Protein AF-A4X4E1-F1 (afdb_monomer)

Foldseek 3Di:
DDDDDDDPPPPPDPPCQQPQQFKKKKWKFFDDPDDPPDDCVVPNTDTPDIDMDRHPVVSVVVQVVVCPDPCNVVVGMDIDMDGPGGDDDDD

Solvent-accessible surface area (backbone atoms only — not comparable to full-atom values): 5807 Å² total; per-residue (Å²): 139,85,84,82,83,76,85,82,83,72,84,71,73,77,69,78,64,67,66,66,44,48,29,28,37,35,34,35,29,58,57,72,99,73,79,87,86,74,53,64,86,83,61,57,77,59,70,78,47,78,44,82,24,73,38,67,68,58,33,50,54,52,47,53,57,52,56,70,36,67,54,34,69,69,62,48,27,45,81,45,81,42,79,73,46,58,53,78,71,80,127

Nearest PDB structures (foldseek):
  8aaf-assembly1_a  TM=4.933E-01  e=4.798E+00  Saccharomyces cerevisiae
  5a76-assembly4_G  TM=4.559E-01  e=7.608E+00  Human gammaherpesvirus 8
  4yci-assembly1_B  TM=3.670E-01  e=4.492E+00  Mus musculus
  7df9-assembly1_A  TM=2.880E-01  e=7.123E+00  Bos taurus

Radius of gyration: 23.72 Å; Cα contacts (8 Å, |Δi|>4): 119; chains: 1; bounding box: 74×23×61 Å

Organism: Salinispora tropica (strain ATCC BAA-916 / DSM 44818 / JCM 13857 / NBRC 105044 / CNB-440) (NCBI:txid369723)

Sequence (91 aa):
MRTVQLPHQRHGITEPSPMALTRYLVVLTDVRSHDGGRDERASPERRRQVVGASSREAAERIAGAFMALGMVRAGRQRVKLIAIGRRRIRG

Secondary structure (DSSP, 8-state):
--------------------PEEEEEEEEEPPS--TT--TTTS---EEEEEEESSHHHHHHHHHHHHTSHHHHTTSEEEEEEEEEE-----

Mean predicted aligned error: 12.68 Å

pLDDT: mean 77.3, std 19.08, range [38.88, 97.62]

Structure (mmCIF, N/CA/C/O backbone):
data_AF-A4X4E1-F1
#
_entry.id   AF-A4X4E1-F1
#
loop_
_atom_site.group_PDB
_atom_site.id
_atom_site.type_symbol
_atom_site.label_atom_id
_atom_site.label_alt_id
_atom_site.label_comp_id
_atom_site.label_asym_id
_atom_site.label_entity_id
_atom_site.label_seq_id
_atom_site.pdbx_PDB_ins_code
_atom_site.Cartn_x
_atom_site.Cartn_y
_atom_site.Cartn_z
_atom_site.occupancy
_atom_site.B_iso_or_equiv
_atom_site.auth_seq_id
_atom_site.auth_comp_id
_atom_site.auth_asym_id
_atom_site.auth_atom_id
_atom_site.pdbx_PDB_model_num
ATOM 1 N N . MET A 1 1 ? -58.415 14.318 42.743 1.00 44.28 1 MET A N 1
ATOM 2 C CA . MET A 1 1 ? -57.168 13.522 42.779 1.00 44.28 1 MET A CA 1
ATOM 3 C C . MET A 1 1 ? -56.488 13.649 41.420 1.00 44.28 1 MET A C 1
ATOM 5 O O . MET A 1 1 ? -57.025 13.150 40.445 1.00 44.28 1 MET A O 1
ATOM 9 N N . ARG A 1 2 ? -55.391 14.414 41.326 1.00 38.88 2 ARG A N 1
ATOM 10 C CA . ARG A 1 2 ? -54.578 14.584 40.105 1.00 38.88 2 ARG A CA 1
ATOM 11 C C . ARG A 1 2 ? -53.373 13.652 40.217 1.00 38.88 2 ARG A C 1
ATOM 13 O O . ARG A 1 2 ? -52.571 13.831 41.128 1.00 38.88 2 ARG A O 1
ATOM 20 N N . THR A 1 3 ? -53.246 12.671 39.333 1.00 40.47 3 THR A N 1
ATOM 21 C CA . THR A 1 3 ? -52.045 11.833 39.236 1.00 40.47 3 THR A CA 1
ATOM 22 C C . THR A 1 3 ? -50.974 12.572 38.442 1.00 40.47 3 THR A C 1
ATOM 24 O O . THR A 1 3 ? -51.175 12.941 37.287 1.00 40.47 3 THR A O 1
ATOM 27 N N . VAL A 1 4 ? -49.846 12.824 39.101 1.00 47.59 4 VAL A N 1
ATOM 28 C CA . VAL A 1 4 ? -48.637 13.405 38.517 1.00 47.59 4 VAL A CA 1
ATOM 29 C C . VAL A 1 4 ? -47.962 12.329 37.664 1.00 47.59 4 VAL A C 1
ATOM 31 O O . VAL A 1 4 ? -47.513 11.313 38.189 1.00 47.59 4 VAL A O 1
ATOM 34 N N . GLN A 1 5 ? -47.909 12.537 36.349 1.00 48.09 5 GLN A N 1
ATOM 35 C CA . GLN A 1 5 ? -47.165 11.683 35.424 1.00 48.09 5 GLN A CA 1
ATOM 36 C C . GLN A 1 5 ? -45.681 12.078 35.484 1.00 48.09 5 GLN A C 1
ATOM 38 O O . GLN A 1 5 ? -45.299 13.153 35.023 1.00 48.09 5 GLN A O 1
ATOM 43 N N . LEU A 1 6 ? -44.844 11.227 36.080 1.00 50.31 6 LEU A N 1
ATOM 44 C CA . LEU A 1 6 ? -43.385 11.380 36.068 1.00 50.31 6 LEU A CA 1
ATOM 45 C C . LEU A 1 6 ? -42.827 11.064 34.668 1.00 50.31 6 LEU A C 1
ATOM 47 O O . LEU A 1 6 ? -43.259 10.083 34.056 1.00 50.31 6 LEU A O 1
ATOM 51 N N . PRO A 1 7 ? -41.838 11.816 34.155 1.00 42.12 7 PRO A N 1
ATOM 52 C CA . PRO A 1 7 ? -41.181 11.462 32.906 1.00 42.12 7 PRO A CA 1
ATOM 53 C C . PRO A 1 7 ? -40.326 10.203 33.103 1.00 42.12 7 PRO A C 1
ATOM 55 O O . PRO A 1 7 ? -39.373 10.179 33.882 1.00 42.12 7 PRO A O 1
ATOM 58 N N . HIS A 1 8 ? -40.660 9.139 32.374 1.00 49.81 8 HIS A N 1
ATOM 59 C CA . HIS A 1 8 ? -39.802 7.969 32.226 1.00 49.81 8 HIS A CA 1
ATOM 60 C C . HIS A 1 8 ? -38.571 8.333 31.388 1.00 49.81 8 HIS A C 1
ATOM 62 O O . HIS A 1 8 ? -38.585 8.246 30.162 1.00 49.81 8 HIS A O 1
ATOM 68 N N . GLN A 1 9 ? -37.492 8.712 32.072 1.00 56.22 9 GLN A N 1
ATOM 69 C CA . GLN A 1 9 ? -36.132 8.726 31.535 1.00 56.22 9 GLN A CA 1
ATOM 70 C C . GLN A 1 9 ? -35.727 7.284 31.193 1.00 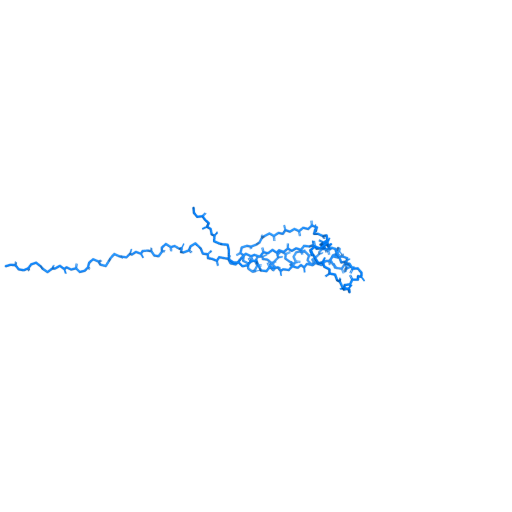56.22 9 GLN A C 1
ATOM 72 O O . GLN A 1 9 ? -35.135 6.574 32.006 1.00 56.22 9 GLN A O 1
ATOM 77 N N . ARG A 1 10 ? -36.088 6.809 29.995 1.00 44.41 10 ARG A N 1
ATOM 78 C CA . ARG A 1 10 ? -35.545 5.556 29.470 1.00 44.41 10 ARG A CA 1
ATOM 79 C C . ARG A 1 10 ? -34.159 5.840 28.918 1.00 44.41 10 ARG A C 1
ATOM 81 O O . ARG A 1 10 ? -33.994 6.402 27.842 1.00 44.41 10 ARG A O 1
ATOM 88 N N . HIS A 1 11 ? -33.194 5.434 29.729 1.00 47.56 11 HIS A N 1
ATOM 89 C CA . HIS A 1 11 ? -31.785 5.241 29.441 1.00 47.56 11 HIS A CA 1
ATOM 90 C C . HIS A 1 11 ? -31.634 4.319 28.215 1.00 47.56 11 HIS A C 1
ATOM 92 O O . HIS A 1 11 ? -31.447 3.109 28.331 1.00 47.56 11 HIS A O 1
ATOM 98 N N . GLY A 1 12 ? -31.813 4.877 27.020 1.00 44.44 12 GLY A N 1
ATOM 99 C CA . GLY A 1 12 ? -31.486 4.214 25.770 1.00 44.44 12 GLY A CA 1
ATOM 100 C C . GLY A 1 12 ? -29.979 4.238 25.624 1.00 44.44 12 GLY A C 1
ATOM 101 O O . GLY A 1 12 ? -29.429 5.206 25.111 1.00 44.44 12 GLY A O 1
ATOM 102 N N . ILE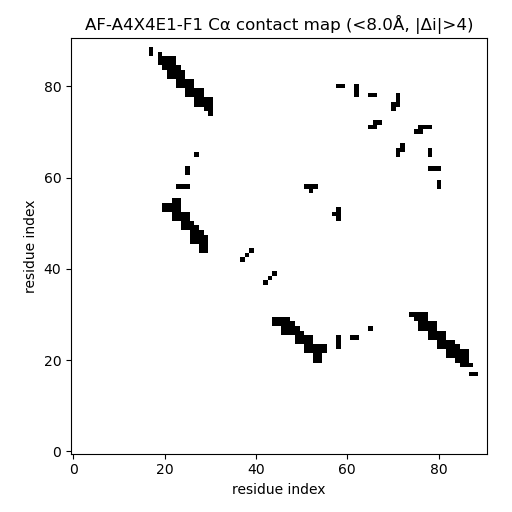 A 1 13 ? -29.329 3.197 26.145 1.00 52.47 13 ILE A N 1
ATOM 103 C CA . ILE A 1 13 ? -28.028 2.717 25.686 1.00 52.47 13 ILE A CA 1
ATOM 104 C C . ILE A 1 13 ? -27.848 3.085 24.214 1.00 52.47 13 ILE A C 1
ATOM 106 O O . ILE A 1 13 ? -28.572 2.594 23.353 1.00 52.47 13 ILE A O 1
ATOM 110 N N . THR A 1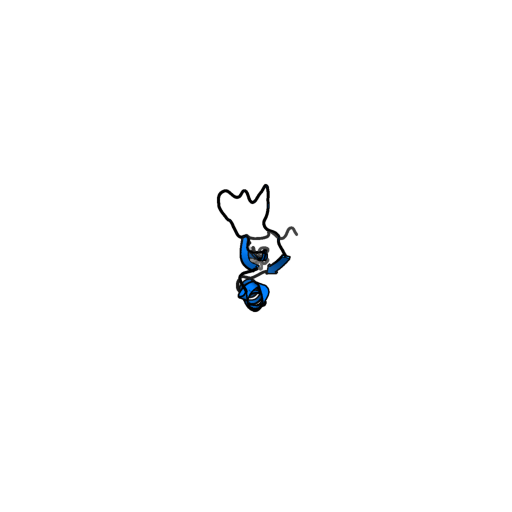 14 ? -26.920 3.998 23.940 1.00 52.66 14 THR A N 1
ATOM 111 C CA . THR A 1 14 ? -26.417 4.240 22.595 1.00 52.66 14 THR A CA 1
ATOM 112 C C . THR A 1 14 ? -25.998 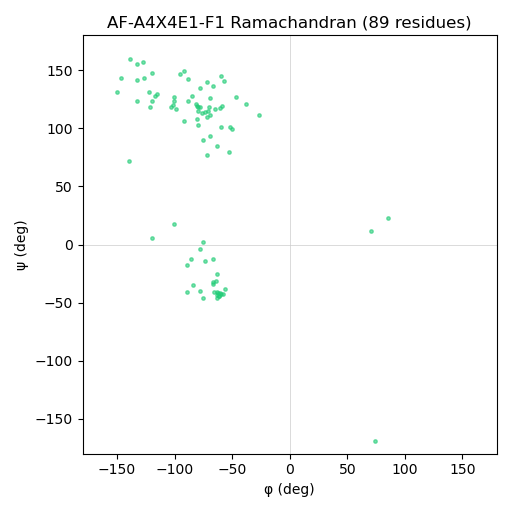2.878 22.058 1.00 52.66 14 THR A C 1
ATOM 114 O O . THR A 1 14 ? -24.943 2.371 22.444 1.00 52.66 14 THR A O 1
ATOM 117 N N . GLU A 1 15 ? -26.826 2.249 21.217 1.00 50.50 15 GLU A N 1
ATOM 118 C CA . GLU A 1 15 ? -26.342 1.184 20.347 1.00 50.50 15 GLU A CA 1
ATOM 119 C C . GLU A 1 15 ? -25.056 1.731 19.734 1.00 50.50 15 GLU A C 1
ATOM 121 O O . GLU A 1 15 ? -25.075 2.873 19.253 1.00 50.50 15 GLU A O 1
ATOM 126 N N . PRO A 1 16 ? -23.917 1.020 19.816 1.00 53.22 16 PRO A N 1
ATOM 127 C CA . PRO A 1 16 ? -22.707 1.506 19.194 1.00 53.22 16 PRO A CA 1
ATOM 128 C C . PRO A 1 16 ? -23.027 1.643 17.710 1.00 53.22 16 PRO A C 1
ATOM 130 O O . PRO A 1 16 ? -23.088 0.645 16.993 1.00 53.22 16 PRO A O 1
ATOM 133 N N . SER A 1 17 ? -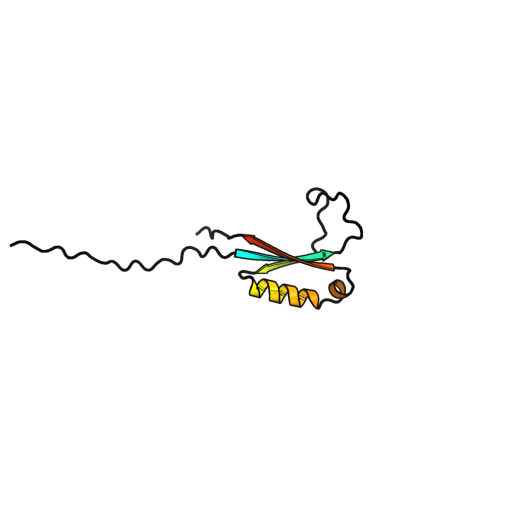23.283 2.886 17.276 1.00 55.34 17 SER A N 1
ATOM 134 C CA . SER A 1 17 ? -23.423 3.279 15.876 1.00 55.34 17 SER A CA 1
ATOM 135 C C . SER A 1 17 ? -22.383 2.475 15.128 1.00 55.34 17 SER A C 1
ATOM 137 O O . SER A 1 17 ? -21.236 2.573 15.569 1.00 55.34 17 SER A O 1
ATOM 139 N N . PRO A 1 18 ? -22.747 1.630 14.135 1.00 59.41 18 PRO A N 1
ATOM 140 C CA . PRO A 1 18 ? -21.849 0.643 13.548 1.00 59.41 18 PRO A CA 1
ATOM 141 C C . PRO A 1 18 ? -20.575 1.374 13.178 1.00 59.41 18 PRO A C 1
ATOM 143 O O . PRO A 1 18 ? -20.567 2.148 12.215 1.00 59.41 18 PRO A O 1
ATOM 146 N N . MET A 1 19 ? -19.574 1.243 14.061 1.00 57.19 19 MET A N 1
ATOM 147 C CA . MET A 1 19 ? -18.564 2.281 14.222 1.00 57.19 19 MET A CA 1
ATOM 148 C C . MET A 1 19 ? -17.934 2.419 12.865 1.00 57.19 19 MET A C 1
ATOM 150 O O . MET A 1 19 ? -17.460 1.436 12.293 1.00 57.19 19 MET A O 1
ATOM 154 N N . ALA A 1 20 ? -18.048 3.615 12.305 1.00 57.69 20 ALA A N 1
ATOM 155 C CA . ALA A 1 20 ? -17.593 3.896 10.970 1.00 57.69 20 ALA A CA 1
ATOM 156 C C . ALA A 1 20 ? -16.059 3.899 11.033 1.00 57.69 20 ALA A C 1
ATOM 158 O O . ALA A 1 20 ? -15.415 4.940 11.148 1.00 57.69 20 ALA A O 1
ATOM 159 N N . LEU A 1 21 ? -15.488 2.696 11.077 1.00 69.00 21 LEU A N 1
ATOM 160 C CA . LEU A 1 21 ? -14.076 2.441 11.243 1.00 69.00 21 LEU A CA 1
ATOM 161 C C . LEU A 1 21 ? -13.453 2.651 9.877 1.00 69.00 21 LEU A C 1
ATOM 163 O O . LEU A 1 21 ? -13.804 1.990 8.892 1.00 69.00 21 LEU A O 1
ATOM 167 N N . THR A 1 22 ? -12.557 3.628 9.819 1.00 72.69 22 THR A N 1
ATOM 168 C CA . THR A 1 22 ? -11.707 3.828 8.657 1.00 72.69 22 THR A CA 1
ATOM 169 C C . THR A 1 22 ? -10.880 2.567 8.471 1.00 72.69 22 THR A C 1
ATOM 171 O O . THR A 1 22 ? -10.098 2.195 9.344 1.00 72.69 22 THR A O 1
ATOM 174 N N . ARG A 1 23 ? -11.073 1.896 7.338 1.00 86.44 23 ARG A N 1
ATOM 175 C CA . ARG A 1 23 ? -10.308 0.707 6.980 1.00 86.44 23 ARG A CA 1
ATOM 176 C C . ARG A 1 23 ? -9.098 1.125 6.155 1.00 86.44 23 ARG A C 1
ATOM 178 O O . ARG A 1 23 ? -9.140 2.102 5.405 1.00 86.44 23 ARG A O 1
ATOM 185 N N . TYR A 1 24 ? -8.031 0.359 6.282 1.00 93.62 24 TYR A N 1
ATOM 186 C CA . TYR A 1 24 ? -6.778 0.577 5.580 1.00 93.62 24 TYR A CA 1
ATOM 187 C C . TYR A 1 24 ? -6.457 -0.635 4.715 1.00 93.62 24 TYR A C 1
ATOM 189 O O . TYR A 1 24 ? -6.790 -1.770 5.070 1.00 93.62 24 TYR A O 1
ATOM 197 N N . LEU A 1 25 ? -5.807 -0.389 3.585 1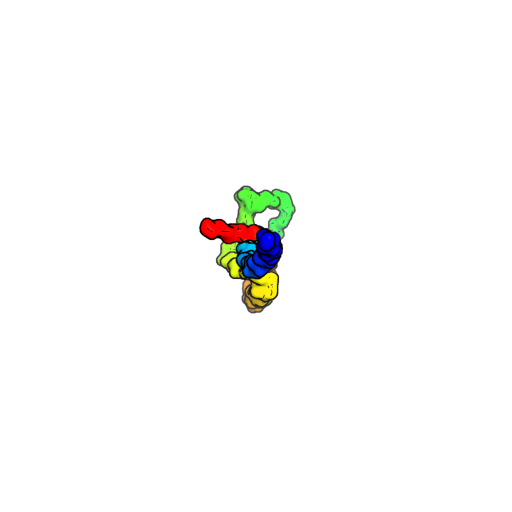.00 94.81 25 LEU A N 1
ATOM 198 C CA . LEU A 1 25 ? -5.141 -1.401 2.781 1.00 94.81 25 LEU A CA 1
ATOM 199 C C . LEU A 1 25 ? -3.647 -1.115 2.790 1.00 94.81 25 LEU A C 1
ATOM 201 O O . LEU A 1 25 ? -3.224 -0.002 2.490 1.00 94.81 25 LEU A O 1
ATOM 205 N N . VAL A 1 26 ? -2.857 -2.133 3.095 1.00 96.06 26 VAL A N 1
ATOM 206 C CA . VAL A 1 26 ? -1.413 -2.116 2.888 1.00 96.06 26 VAL A CA 1
ATOM 207 C C . VAL A 1 26 ? -1.134 -2.938 1.641 1.00 96.06 26 VAL A C 1
ATOM 209 O O . VAL A 1 26 ? -1.478 -4.119 1.576 1.00 96.06 26 VAL A O 1
ATOM 212 N N . VAL A 1 27 ? -0.562 -2.295 0.631 1.00 95.62 27 VAL A N 1
ATOM 213 C CA . VAL A 1 27 ? -0.333 -2.870 -0.693 1.00 95.62 27 VAL A CA 1
ATOM 214 C C . VAL A 1 27 ? 1.164 -2.934 -0.951 1.00 95.62 27 VAL A C 1
ATOM 216 O O . VAL A 1 27 ? 1.855 -1.925 -0.842 1.00 95.62 27 VAL A O 1
ATOM 219 N N . LEU A 1 28 ? 1.650 -4.113 -1.321 1.00 95.25 28 LEU A N 1
ATOM 220 C CA . LEU A 1 28 ? 3.011 -4.327 -1.799 1.00 95.25 28 LEU A CA 1
ATOM 221 C C . LEU A 1 28 ? 2.992 -4.415 -3.327 1.00 95.25 28 LEU A C 1
ATOM 223 O O . LEU A 1 28 ? 2.278 -5.252 -3.892 1.00 95.25 28 LEU A O 1
ATOM 227 N N . THR A 1 29 ? 3.765 -3.566 -3.993 1.00 93.25 29 THR A N 1
ATOM 228 C CA . THR A 1 29 ? 3.839 -3.491 -5.458 1.00 93.25 29 THR A CA 1
ATOM 229 C C . THR A 1 29 ? 5.276 -3.572 -5.958 1.00 93.25 29 THR A C 1
ATOM 231 O O . THR A 1 29 ? 6.209 -3.282 -5.212 1.00 93.25 29 THR A O 1
ATOM 234 N N . ASP A 1 30 ? 5.470 -3.985 -7.212 1.00 90.81 30 ASP A N 1
ATOM 235 C CA . ASP A 1 30 ? 6.788 -3.947 -7.861 1.00 90.81 30 ASP A CA 1
ATOM 236 C C . ASP A 1 30 ? 7.124 -2.521 -8.326 1.00 90.81 30 ASP A C 1
ATOM 238 O O . ASP A 1 30 ? 6.299 -1.878 -8.971 1.00 90.81 30 ASP A O 1
ATOM 242 N N . VAL A 1 31 ? 8.351 -2.053 -8.079 1.00 85.94 31 VAL A N 1
ATOM 243 C CA . VAL A 1 31 ? 8.823 -0.759 -8.594 1.00 85.94 31 VAL A CA 1
ATOM 244 C C . VAL A 1 31 ? 9.001 -0.844 -10.100 1.00 85.94 31 VAL A C 1
ATOM 246 O O . VAL A 1 31 ? 9.721 -1.702 -10.609 1.00 85.94 31 VAL A O 1
ATOM 249 N N . ARG A 1 32 ? 8.358 0.076 -10.818 1.00 79.56 32 ARG A N 1
ATOM 250 C CA . ARG A 1 32 ? 8.517 0.231 -12.263 1.00 79.56 32 ARG A CA 1
ATOM 251 C C . ARG A 1 32 ? 9.560 1.308 -12.568 1.00 79.56 32 ARG A C 1
ATOM 253 O O . ARG A 1 32 ? 9.666 2.295 -11.850 1.00 79.56 32 ARG A O 1
ATOM 260 N N . SER A 1 33 ? 10.303 1.127 -13.657 1.00 73.75 33 SER A N 1
ATOM 261 C CA . SER A 1 33 ? 11.422 2.003 -14.040 1.00 73.75 33 SER A CA 1
ATOM 262 C C . SER A 1 33 ? 11.011 3.341 -14.683 1.00 73.75 33 SER A C 1
ATOM 264 O O . SER A 1 33 ? 11.879 4.147 -15.005 1.00 73.75 33 SER A O 1
ATOM 266 N N . HIS A 1 34 ? 9.717 3.587 -14.921 1.00 70.19 34 HIS A N 1
ATOM 267 C CA . HIS A 1 34 ? 9.232 4.793 -15.606 1.00 70.19 34 HIS A CA 1
ATOM 268 C C . HIS A 1 34 ? 7.828 5.180 -15.127 1.00 70.19 34 HIS A C 1
ATOM 270 O O . HIS A 1 34 ? 6.956 4.313 -15.119 1.00 70.19 34 HIS A O 1
ATOM 276 N N . ASP A 1 35 ? 7.602 6.451 -14.778 1.00 65.50 35 ASP A N 1
ATOM 277 C CA . ASP A 1 35 ? 6.309 6.967 -14.275 1.00 65.50 35 ASP A CA 1
ATOM 278 C C . ASP A 1 35 ? 5.693 8.085 -15.151 1.00 65.50 35 ASP A C 1
ATOM 280 O O . ASP A 1 35 ? 4.650 8.641 -14.812 1.00 65.50 35 ASP A O 1
ATOM 284 N N . GLY A 1 36 ? 6.284 8.405 -16.309 1.00 56.16 36 GLY A N 1
ATOM 285 C CA . GLY A 1 36 ? 5.766 9.442 -17.212 1.00 56.16 36 GLY A CA 1
ATOM 286 C C . GLY A 1 36 ? 4.548 8.987 -18.027 1.00 56.16 36 GLY A C 1
ATOM 287 O O . GLY A 1 36 ? 4.683 8.132 -18.897 1.00 56.16 36 GLY A O 1
ATOM 288 N N . GLY A 1 37 ? 3.373 9.578 -17.767 1.00 65.00 37 GLY A N 1
ATOM 289 C CA . GLY A 1 37 ? 2.163 9.444 -18.601 1.00 65.00 37 GLY A CA 1
ATOM 290 C C . GLY A 1 37 ? 1.271 8.230 -18.315 1.00 65.00 37 GLY A C 1
ATOM 291 O O . GLY A 1 37 ? 0.549 7.779 -19.202 1.00 65.00 37 GLY A O 1
ATOM 292 N N . ARG A 1 38 ? 1.333 7.653 -17.108 1.00 68.56 38 ARG A N 1
ATOM 293 C CA . ARG A 1 38 ? 0.685 6.366 -16.821 1.00 68.56 38 ARG A CA 1
ATOM 294 C C . ARG A 1 38 ? -0.796 6.502 -16.440 1.00 68.56 38 ARG A C 1
ATOM 296 O O . ARG A 1 38 ? -1.142 7.191 -15.485 1.00 68.56 38 ARG A O 1
ATOM 303 N N . ASP A 1 39 ? -1.641 5.742 -17.138 1.00 70.69 39 ASP A N 1
ATOM 304 C CA . ASP A 1 39 ? -3.025 5.476 -16.742 1.00 70.69 39 A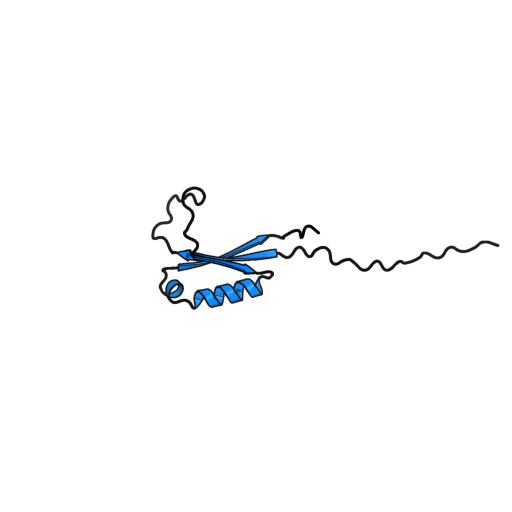SP A CA 1
ATOM 305 C C . ASP A 1 39 ? -3.111 4.187 -15.902 1.00 70.69 39 ASP A C 1
ATOM 307 O O . ASP A 1 39 ? -3.013 3.065 -16.409 1.00 70.69 39 ASP A O 1
ATOM 311 N N . GLU A 1 40 ? -3.314 4.348 -14.594 1.00 74.56 40 GLU A N 1
ATOM 312 C CA . GLU A 1 40 ? -3.513 3.240 -13.651 1.00 74.56 40 GLU A CA 1
ATOM 313 C C . GLU A 1 40 ? -4.822 2.462 -13.889 1.00 74.56 40 GLU A C 1
ATOM 315 O O . GLU A 1 40 ? -4.987 1.370 -13.340 1.00 74.56 40 GLU A O 1
ATOM 320 N N . ARG A 1 41 ? -5.753 2.977 -14.711 1.00 72.94 41 ARG A N 1
ATOM 321 C CA . ARG A 1 41 ? -6.926 2.211 -15.164 1.00 72.94 41 ARG A CA 1
ATOM 322 C C . ARG A 1 41 ? -6.570 1.224 -16.274 1.00 72.94 41 ARG A C 1
ATOM 324 O O . ARG A 1 41 ? -7.069 0.103 -16.241 1.00 72.94 41 ARG A O 1
ATOM 331 N N . ALA A 1 42 ? -5.718 1.617 -17.221 1.00 73.75 42 ALA A N 1
ATOM 332 C CA . ALA A 1 42 ? -5.346 0.788 -18.369 1.00 73.75 42 ALA A CA 1
ATOM 333 C C . ALA A 1 42 ? -4.212 -0.212 -18.070 1.00 73.75 42 ALA A C 1
ATOM 335 O O . ALA A 1 42 ? -4.217 -1.321 -18.601 1.00 73.75 42 ALA A O 1
ATOM 336 N N . SER A 1 43 ? -3.239 0.144 -17.220 1.00 74.38 43 SER A N 1
ATOM 337 C CA . SER A 1 43 ? -2.103 -0.735 -16.892 1.00 74.38 43 SER A CA 1
ATOM 338 C C . SER A 1 43 ? -1.738 -0.673 -15.405 1.00 74.38 43 SER A C 1
ATOM 340 O O . SER A 1 43 ? -0.694 -0.112 -15.038 1.00 74.38 43 SER A O 1
ATOM 342 N N . PRO A 1 44 ? -2.577 -1.259 -14.527 1.00 75.88 44 PRO A N 1
ATOM 343 C CA . PRO A 1 44 ? -2.378 -1.167 -13.090 1.00 75.88 44 PRO A CA 1
ATOM 344 C C . PRO A 1 44 ? -1.031 -1.758 -12.684 1.00 75.88 44 PRO A C 1
ATOM 346 O O . PRO A 1 44 ? -0.550 -2.752 -13.245 1.00 75.88 44 PRO A O 1
ATOM 349 N N . GLU A 1 45 ? -0.414 -1.151 -11.678 1.00 80.56 45 GLU A N 1
ATOM 350 C CA . GLU A 1 45 ? 0.781 -1.710 -11.057 1.00 80.56 45 GLU A CA 1
ATOM 351 C C . GLU A 1 45 ? 0.528 -3.133 -10.528 1.00 80.56 45 GLU A C 1
ATOM 353 O O . GLU A 1 45 ? -0.535 -3.446 -9.979 1.00 80.56 45 GLU A O 1
ATOM 358 N N . ARG A 1 46 ? 1.519 -4.021 -10.682 1.00 82.38 46 ARG A N 1
ATOM 359 C CA . ARG A 1 46 ? 1.380 -5.417 -10.262 1.00 82.38 46 ARG A CA 1
ATOM 360 C C . ARG A 1 46 ? 1.397 -5.489 -8.734 1.00 82.38 46 ARG A C 1
ATOM 362 O O . ARG A 1 46 ? 2.429 -5.279 -8.100 1.00 82.38 46 ARG A O 1
ATOM 369 N N . ARG A 1 47 ? 0.241 -5.806 -8.147 1.00 86.50 47 ARG A N 1
ATOM 370 C CA . ARG A 1 47 ? 0.066 -5.988 -6.699 1.00 86.50 47 ARG A CA 1
ATOM 371 C C . ARG A 1 47 ? 0.524 -7.391 -6.322 1.00 86.50 47 ARG A C 1
ATOM 373 O O . ARG A 1 47 ? 0.008 -8.374 -6.847 1.00 86.50 47 ARG A O 1
ATOM 380 N N . ARG A 1 48 ? 1.510 -7.482 -5.435 1.00 88.62 48 ARG A N 1
ATOM 381 C CA . ARG A 1 48 ? 2.054 -8.754 -4.940 1.00 88.62 48 ARG A CA 1
ATOM 382 C C . ARG A 1 48 ? 1.300 -9.231 -3.711 1.00 88.62 48 ARG A C 1
ATOM 384 O O . ARG A 1 48 ? 0.988 -10.410 -3.613 1.00 88.62 48 ARG A O 1
ATOM 391 N N . GLN A 1 49 ? 0.972 -8.306 -2.816 1.00 90.94 49 GLN A N 1
ATOM 392 C CA . GLN A 1 49 ? 0.214 -8.598 -1.610 1.00 90.94 49 GLN A CA 1
ATOM 393 C C . GLN A 1 49 ? -0.670 -7.410 -1.247 1.00 90.94 49 GLN A C 1
ATOM 395 O O . GLN A 1 49 ? -0.284 -6.254 -1.426 1.00 90.94 49 GLN A O 1
ATOM 400 N N . VAL A 1 50 ? -1.865 -7.706 -0.743 1.00 93.38 50 VAL A N 1
ATOM 401 C CA . VAL A 1 50 ? -2.809 -6.713 -0.231 1.00 93.38 50 VAL A CA 1
ATOM 402 C C . VAL A 1 50 ? -3.316 -7.214 1.110 1.00 93.38 50 VAL A C 1
ATOM 404 O O . VAL A 1 50 ? -3.861 -8.313 1.188 1.00 93.38 50 VAL A O 1
ATOM 407 N N . VAL A 1 51 ? -3.144 -6.415 2.158 1.00 94.81 51 VAL A N 1
ATOM 408 C CA . VAL A 1 51 ? -3.593 -6.748 3.514 1.00 94.81 51 VAL A CA 1
ATOM 409 C C . VAL A 1 51 ? -4.534 -5.661 4.008 1.00 94.81 51 VAL A C 1
ATOM 411 O O . VAL A 1 51 ? -4.241 -4.474 3.890 1.00 94.81 51 VAL A O 1
ATOM 414 N N . GLY A 1 52 ? -5.684 -6.062 4.547 1.00 92.81 52 GLY A N 1
ATOM 415 C CA . GLY A 1 52 ? -6.624 -5.140 5.176 1.00 92.81 52 GLY A CA 1
ATOM 416 C C . GLY A 1 52 ? -6.317 -4.940 6.658 1.00 92.81 52 GLY A C 1
ATOM 417 O O . GLY A 1 52 ? -6.003 -5.902 7.350 1.00 92.81 52 GLY A O 1
ATOM 418 N N . ALA A 1 53 ? -6.487 -3.717 7.153 1.00 92.75 53 ALA A N 1
ATOM 419 C CA . ALA A 1 53 ? -6.383 -3.386 8.571 1.00 92.75 53 ALA A CA 1
ATOM 420 C C . ALA A 1 53 ? -7.566 -2.516 9.021 1.00 92.75 53 ALA A C 1
ATOM 422 O O . ALA A 1 53 ? -8.046 -1.660 8.276 1.00 92.75 53 ALA A O 1
ATOM 423 N N . SER A 1 54 ? -8.058 -2.758 10.236 1.00 89.31 54 SER A N 1
ATOM 424 C CA . SER A 1 54 ? -9.189 -2.034 10.837 1.00 89.31 54 SER A CA 1
ATOM 425 C C . SER A 1 54 ? -8.783 -0.738 11.542 1.00 89.31 54 SER A C 1
ATOM 427 O O . SER A 1 54 ? -9.649 0.066 11.872 1.00 89.31 54 SER A O 1
ATOM 429 N N . SER A 1 55 ? -7.486 -0.524 11.766 1.00 89.69 55 SER A N 1
ATOM 430 C CA . SER A 1 55 ? -6.939 0.684 12.378 1.00 89.69 55 SER A CA 1
ATOM 431 C C . SER A 1 55 ? -5.661 1.124 11.669 1.00 89.69 55 SER A C 1
ATOM 433 O O . SER A 1 55 ? -5.002 0.334 10.985 1.00 89.69 55 SER A O 1
ATOM 435 N N . ARG A 1 56 ? -5.312 2.401 11.849 1.00 91.38 56 ARG A N 1
ATOM 436 C CA . ARG A 1 56 ? -4.093 2.986 11.285 1.00 91.38 56 ARG A CA 1
ATOM 437 C C . ARG A 1 56 ? -2.845 2.323 11.858 1.00 91.38 56 ARG A C 1
ATOM 439 O O . ARG A 1 56 ? -1.971 1.927 11.102 1.00 91.38 56 ARG A O 1
ATOM 446 N N . GLU A 1 57 ? -2.813 2.136 13.173 1.00 94.88 57 GLU A N 1
ATOM 447 C CA . GLU A 1 57 ? -1.690 1.518 13.881 1.00 94.88 57 GLU A CA 1
ATOM 448 C C . GLU A 1 57 ? -1.422 0.084 13.391 1.00 94.88 57 GLU A C 1
ATOM 450 O O . GLU A 1 57 ? -0.282 -0.303 13.143 1.00 94.88 57 GLU A O 1
ATOM 455 N N . ALA A 1 58 ? -2.475 -0.717 13.182 1.00 95.00 58 ALA A N 1
ATOM 456 C CA . ALA A 1 58 ? -2.324 -2.052 12.606 1.00 95.00 58 ALA A CA 1
ATOM 457 C C . ALA A 1 58 ? -1.750 -1.989 11.182 1.00 95.00 58 ALA A C 1
ATOM 459 O O . ALA A 1 58 ? -0.856 -2.765 10.847 1.00 95.00 58 ALA A O 1
ATOM 460 N N . ALA A 1 59 ? -2.218 -1.044 10.363 1.00 96.00 59 ALA A N 1
ATOM 461 C CA . ALA A 1 59 ? -1.700 -0.837 9.015 1.00 96.00 59 ALA A CA 1
ATOM 462 C C . ALA A 1 59 ? -0.220 -0.417 9.016 1.00 96.00 59 ALA A C 1
ATOM 464 O O . ALA A 1 59 ? 0.557 -0.929 8.215 1.00 96.00 59 ALA A O 1
ATOM 465 N N . GLU A 1 60 ? 0.188 0.463 9.931 1.00 96.94 60 GLU A N 1
ATOM 466 C CA . GLU A 1 60 ? 1.577 0.912 10.081 1.00 96.94 60 GLU A CA 1
ATOM 467 C C . GLU A 1 60 ? 2.498 -0.229 10.531 1.00 96.94 60 GLU A C 1
ATOM 469 O O . GLU A 1 60 ? 3.572 -0.401 9.956 1.00 96.94 60 GLU A O 1
ATOM 474 N N . ARG A 1 61 ? 2.059 -1.084 11.467 1.00 97.62 61 ARG A N 1
ATOM 475 C CA . ARG A 1 61 ? 2.816 -2.290 11.855 1.00 97.62 61 ARG A CA 1
ATOM 476 C C . ARG A 1 61 ? 3.010 -3.255 10.686 1.00 97.62 61 ARG A C 1
ATOM 478 O O . ARG A 1 61 ? 4.117 -3.741 10.467 1.00 97.62 61 ARG A 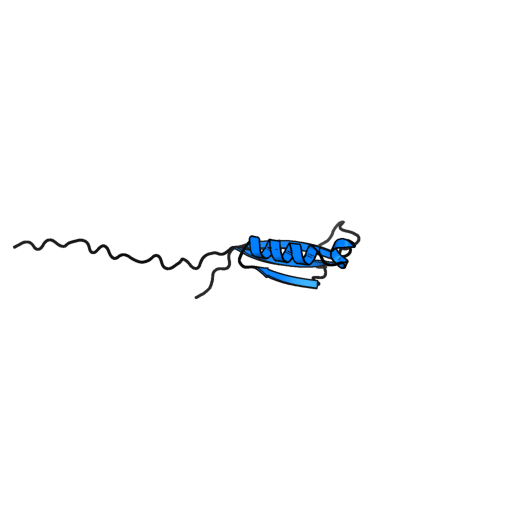O 1
ATOM 485 N N . ILE A 1 62 ? 1.957 -3.501 9.904 1.00 97.06 62 ILE A N 1
ATOM 486 C CA . ILE A 1 62 ? 2.035 -4.344 8.700 1.00 97.06 62 ILE A CA 1
ATOM 487 C C . ILE A 1 62 ? 2.980 -3.716 7.666 1.00 97.06 62 ILE A C 1
ATOM 489 O O . ILE A 1 62 ? 3.810 -4.412 7.085 1.00 97.06 62 ILE A O 1
ATOM 493 N N . ALA A 1 63 ? 2.891 -2.401 7.453 1.00 97.12 63 ALA A N 1
ATOM 494 C CA . ALA A 1 63 ? 3.781 -1.691 6.543 1.00 97.12 63 ALA A CA 1
ATOM 495 C C . ALA A 1 63 ? 5.245 -1.802 6.990 1.00 97.12 63 ALA A C 1
ATOM 497 O O . ALA A 1 63 ? 6.103 -2.109 6.164 1.00 97.12 63 ALA A O 1
ATOM 498 N N . GLY A 1 64 ? 5.522 -1.637 8.287 1.00 97.56 64 GLY A N 1
ATOM 499 C CA . GLY A 1 64 ? 6.850 -1.835 8.867 1.00 97.56 64 GLY A CA 1
ATOM 500 C C . GLY A 1 64 ? 7.389 -3.249 8.635 1.00 97.56 64 GLY A C 1
ATOM 501 O O . GLY A 1 64 ? 8.533 -3.408 8.211 1.00 97.56 64 GLY A O 1
ATOM 502 N N . ALA A 1 65 ? 6.550 -4.276 8.803 1.00 97.06 65 ALA A N 1
ATOM 503 C CA . ALA A 1 65 ? 6.925 -5.655 8.490 1.00 97.06 65 ALA A CA 1
ATOM 504 C C . ALA A 1 65 ? 7.284 -5.835 7.002 1.00 97.06 65 ALA A C 1
ATOM 506 O O . ALA A 1 65 ? 8.284 -6.476 6.681 1.00 97.06 65 ALA A O 1
ATOM 507 N N . PHE A 1 66 ? 6.531 -5.222 6.083 1.00 97.12 66 PHE A N 1
ATOM 508 C CA . PHE A 1 66 ? 6.882 -5.238 4.659 1.00 97.12 66 PHE A CA 1
ATOM 509 C C . PHE A 1 66 ? 8.165 -4.465 4.342 1.00 97.12 66 PHE A C 1
ATOM 511 O O . PHE A 1 66 ? 8.922 -4.896 3.474 1.00 97.12 66 PHE A O 1
ATOM 518 N N . MET A 1 67 ? 8.461 -3.372 5.050 1.00 96.00 67 MET A N 1
ATOM 519 C CA . MET A 1 67 ? 9.721 -2.640 4.864 1.00 96.00 67 MET A CA 1
ATOM 520 C C . MET A 1 67 ? 10.957 -3.478 5.215 1.00 96.00 67 MET A C 1
ATOM 522 O O . MET A 1 67 ? 12.029 -3.241 4.661 1.00 96.00 67 MET A O 1
ATOM 526 N N . ALA A 1 68 ? 10.821 -4.488 6.078 1.00 96.38 68 ALA A N 1
ATOM 527 C CA . ALA A 1 68 ? 11.911 -5.404 6.403 1.00 96.38 68 ALA A CA 1
ATOM 528 C C . ALA A 1 68 ? 12.235 -6.409 5.276 1.00 96.38 68 ALA A C 1
ATOM 530 O O . ALA A 1 68 ? 13.299 -7.035 5.298 1.00 96.38 68 ALA A O 1
ATOM 531 N N . LEU A 1 69 ? 11.358 -6.567 4.276 1.00 94.88 69 LEU A N 1
ATOM 532 C CA . LEU A 1 69 ? 11.558 -7.509 3.175 1.00 94.88 69 LEU A CA 1
ATOM 533 C C . LEU A 1 69 ? 12.740 -7.092 2.291 1.00 94.88 69 LEU A C 1
ATOM 535 O O . LEU A 1 69 ? 12.873 -5.934 1.889 1.00 94.88 69 LEU A O 1
ATOM 539 N N . GLY A 1 70 ? 13.571 -8.066 1.908 1.00 95.81 70 GLY A N 1
ATOM 540 C CA . GLY A 1 70 ? 14.751 -7.828 1.069 1.00 95.81 70 GLY A CA 1
ATOM 541 C C . GLY A 1 70 ? 14.427 -7.135 -0.257 1.00 95.81 70 GLY A C 1
ATOM 542 O O . GLY A 1 70 ? 15.144 -6.227 -0.658 1.00 95.81 70 GLY A O 1
ATOM 543 N N . MET A 1 71 ? 13.305 -7.485 -0.892 1.00 94.44 71 MET A N 1
ATOM 544 C CA . MET A 1 71 ? 12.868 -6.885 -2.160 1.00 94.44 71 MET A CA 1
ATOM 545 C C . MET A 1 71 ? 12.482 -5.404 -2.032 1.00 94.44 71 MET A C 1
ATOM 547 O O . MET A 1 71 ? 12.698 -4.638 -2.971 1.00 94.44 71 MET A O 1
ATOM 551 N N . VAL A 1 72 ? 11.949 -4.993 -0.876 1.00 95.00 72 VAL A N 1
ATOM 552 C CA . VAL A 1 72 ? 11.621 -3.588 -0.588 1.00 95.00 72 VAL A CA 1
ATOM 553 C C . VAL A 1 72 ? 12.898 -2.804 -0.301 1.00 95.00 72 VAL A C 1
ATOM 555 O O . VAL A 1 72 ? 13.122 -1.761 -0.908 1.00 95.00 72 VAL A O 1
ATOM 558 N N . ARG A 1 73 ? 13.795 -3.345 0.536 1.00 95.25 73 ARG A N 1
ATOM 559 C CA . ARG A 1 73 ? 15.098 -2.715 0.827 1.00 95.25 73 ARG A CA 1
ATOM 560 C C . ARG A 1 73 ? 16.006 -2.616 -0.398 1.00 95.25 73 ARG A C 1
ATOM 562 O O . ARG A 1 73 ? 16.750 -1.655 -0.526 1.00 95.25 73 ARG A O 1
ATOM 569 N N . ALA A 1 74 ? 15.908 -3.569 -1.323 1.00 94.69 74 ALA A N 1
ATOM 570 C CA . ALA A 1 74 ? 16.608 -3.538 -2.605 1.00 94.69 74 ALA A CA 1
ATOM 571 C C . ALA A 1 74 ? 15.989 -2.556 -3.622 1.00 94.69 74 ALA A C 1
ATOM 573 O O . ALA A 1 74 ? 16.422 -2.526 -4.772 1.00 94.69 74 ALA A O 1
ATOM 574 N N . GLY A 1 75 ? 14.939 -1.809 -3.251 1.00 91.62 75 GLY A N 1
ATOM 575 C CA . GLY A 1 75 ? 14.276 -0.836 -4.124 1.00 91.62 75 GLY A CA 1
ATOM 576 C C . GLY A 1 75 ? 13.466 -1.454 -5.267 1.00 91.62 75 GLY A C 1
ATOM 577 O O . GLY A 1 75 ? 13.050 -0.741 -6.176 1.00 91.62 75 GLY A O 1
ATOM 578 N N . ARG A 1 76 ? 13.231 -2.772 -5.239 1.00 91.44 76 ARG A N 1
ATOM 579 C CA . ARG A 1 76 ? 12.479 -3.505 -6.271 1.00 91.44 76 ARG A CA 1
ATOM 580 C C . ARG A 1 76 ? 10.985 -3.559 -5.984 1.00 91.44 76 ARG A C 1
ATOM 582 O O . ARG A 1 76 ? 10.206 -3.843 -6.888 1.00 91.44 76 ARG A O 1
ATOM 589 N N . GLN A 1 77 ? 10.582 -3.302 -4.742 1.00 94.56 77 GLN A N 1
ATOM 590 C CA . GLN A 1 77 ? 9.183 -3.227 -4.332 1.00 94.56 77 GLN A CA 1
ATOM 591 C C . GLN A 1 77 ? 8.902 -1.985 -3.487 1.00 94.56 77 GLN A C 1
ATOM 593 O O . GLN A 1 77 ? 9.797 -1.442 -2.842 1.00 94.56 77 GLN A O 1
ATOM 598 N N . ARG A 1 78 ? 7.643 -1.543 -3.488 1.00 93.81 78 ARG A N 1
ATOM 599 C CA . ARG A 1 78 ? 7.146 -0.410 -2.702 1.00 93.81 78 ARG A CA 1
ATOM 600 C C . ARG A 1 78 ? 5.945 -0.822 -1.868 1.00 93.81 78 ARG A C 1
ATOM 602 O O . ARG A 1 78 ? 5.096 -1.598 -2.302 1.00 93.81 78 ARG A O 1
ATOM 609 N N . VAL A 1 79 ? 5.882 -0.260 -0.666 1.00 96.12 79 VAL A N 1
ATOM 610 C CA . VAL A 1 79 ? 4.753 -0.404 0.253 1.00 96.12 79 VAL A CA 1
ATOM 611 C C . VAL A 1 79 ? 3.894 0.850 0.151 1.00 96.12 79 VAL A C 1
ATOM 613 O O . VAL A 1 79 ? 4.400 1.962 0.294 1.00 96.12 79 VAL A O 1
ATOM 616 N N . LYS A 1 80 ? 2.596 0.678 -0.095 1.00 94.25 80 LYS A N 1
ATOM 617 C CA . LYS A 1 80 ? 1.604 1.754 -0.158 1.00 94.25 80 LYS A CA 1
ATOM 618 C C . LYS A 1 80 ? 0.547 1.516 0.911 1.00 94.25 80 LYS A C 1
ATOM 620 O O . LYS A 1 80 ? -0.089 0.464 0.926 1.00 94.25 80 LYS A O 1
ATOM 625 N N . LEU A 1 81 ? 0.351 2.489 1.794 1.00 95.31 81 LEU A N 1
ATOM 626 C CA . LEU A 1 81 ? -0.707 2.468 2.800 1.00 95.31 81 LEU A CA 1
ATOM 627 C C . LEU A 1 81 ? -1.849 3.364 2.322 1.00 95.31 81 LEU A C 1
ATOM 629 O O . LEU A 1 81 ? -1.655 4.551 2.077 1.00 95.31 81 LEU A O 1
ATOM 633 N N . ILE A 1 82 ? -3.033 2.781 2.155 1.00 92.94 82 ILE A N 1
ATOM 634 C CA . ILE A 1 82 ? -4.196 3.432 1.551 1.00 92.94 82 ILE A CA 1
ATOM 635 C C . ILE A 1 82 ? -5.340 3.419 2.561 1.00 92.94 82 ILE A C 1
ATOM 637 O O . ILE A 1 82 ? -5.824 2.354 2.944 1.00 92.94 82 ILE A O 1
ATOM 641 N N . ALA A 1 83 ? -5.805 4.597 2.971 1.00 91.94 83 ALA A N 1
ATOM 642 C CA . ALA A 1 83 ? -7.055 4.723 3.711 1.00 91.94 83 ALA A CA 1
ATOM 643 C C . ALA A 1 83 ? -8.229 4.613 2.728 1.00 91.94 83 ALA A C 1
ATOM 645 O O . ALA A 1 83 ? -8.369 5.437 1.829 1.00 91.94 83 ALA A O 1
ATOM 646 N N . ILE A 1 84 ? -9.080 3.600 2.894 1.00 88.44 84 ILE A N 1
ATOM 647 C CA . ILE A 1 84 ? -10.210 3.320 1.987 1.00 88.44 84 ILE A CA 1
ATOM 648 C C . ILE A 1 84 ? -11.555 3.828 2.533 1.00 88.44 84 ILE A C 1
ATOM 650 O O . ILE A 1 84 ? -12.619 3.424 2.074 1.00 88.44 84 ILE A O 1
ATOM 654 N N . GLY A 1 85 ? -11.514 4.742 3.505 1.00 77.06 85 GLY A N 1
ATOM 655 C CA . GLY A 1 85 ? -12.703 5.331 4.116 1.00 77.06 85 GLY A CA 1
ATOM 656 C C . GLY A 1 85 ? -13.443 4.377 5.059 1.00 77.06 85 GLY A C 1
ATOM 657 O O . GLY A 1 85 ? -12.932 3.333 5.473 1.00 77.06 85 GLY A O 1
ATOM 658 N N . ARG A 1 86 ? -14.650 4.784 5.458 1.00 68.25 86 ARG A N 1
ATOM 659 C CA . ARG A 1 86 ? -15.463 4.099 6.470 1.00 68.25 86 ARG A CA 1
ATOM 660 C C . ARG A 1 86 ? -16.335 3.027 5.818 1.00 68.25 86 ARG A C 1
ATOM 662 O O . ARG A 1 86 ? -17.142 3.340 4.945 1.00 68.25 86 ARG A O 1
ATOM 669 N N . ARG A 1 87 ? -16.226 1.771 6.265 1.00 63.59 87 ARG A N 1
ATOM 670 C CA . ARG A 1 87 ? -17.163 0.713 5.851 1.00 63.59 87 ARG A CA 1
ATOM 671 C C . ARG A 1 87 ? -18.450 0.851 6.667 1.00 63.59 87 ARG A C 1
ATOM 673 O O . ARG A 1 87 ? -18.415 0.621 7.870 1.00 63.59 87 ARG A O 1
ATOM 680 N N . ARG A 1 88 ? -19.588 1.174 6.034 1.00 57.75 88 ARG A N 1
ATOM 681 C CA . ARG A 1 88 ? -20.896 0.892 6.654 1.00 57.75 88 ARG A CA 1
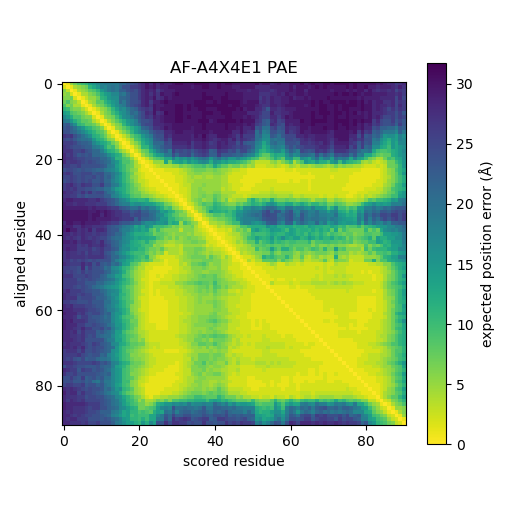ATOM 682 C C . ARG A 1 88 ? -21.025 -0.623 6.762 1.00 57.75 88 ARG A C 1
ATOM 684 O O . ARG A 1 88 ? -21.005 -1.313 5.744 1.00 57.75 88 ARG A O 1
ATOM 691 N N . ILE A 1 89 ? -21.115 -1.136 7.982 1.00 56.09 89 ILE A N 1
ATOM 692 C CA . ILE A 1 89 ? -21.546 -2.512 8.210 1.00 56.09 89 ILE A CA 1
ATOM 693 C C . ILE A 1 89 ? -23.034 -2.522 7.840 1.00 56.09 89 ILE A C 1
ATOM 695 O O . ILE A 1 89 ? -23.818 -1.825 8.478 1.00 56.09 89 ILE A O 1
ATOM 699 N N . ARG A 1 90 ? -23.412 -3.199 6.747 1.00 49.91 90 ARG A N 1
ATOM 700 C CA . ARG A 1 90 ? -24.822 -3.550 6.537 1.00 49.91 90 ARG A CA 1
ATOM 701 C C . ARG A 1 90 ? -25.127 -4.640 7.561 1.00 49.91 90 ARG A C 1
ATOM 703 O O . ARG A 1 90 ? -24.456 -5.672 7.524 1.00 49.91 90 ARG A O 1
ATOM 710 N N . GLY A 1 91 ? -26.009 -4.319 8.506 1.00 42.53 91 GLY A N 1
ATOM 711 C CA . GLY A 1 91 ? -26.663 -5.305 9.364 1.00 42.53 91 GLY A CA 1
ATOM 712 C C . GLY A 1 91 ? -27.588 -6.194 8.553 1.00 42.53 91 GLY A C 1
ATOM 713 O O . GLY A 1 91 ? -28.004 -5.747 7.455 1.00 42.53 91 GLY A O 1
#